Protein AF-A0A7Y2N3F9-F1 (afdb_monomer_lite)

pLDDT: mean 90.79, std 6.78, range [63.59, 97.69]

Foldseek 3Di:
DLLCFAPPPHRCWGAAPVRDTHHPQVCLVRVCVPVVVVSVVLVVCVQQPADDDPPDDGDTDDLCNPAPPVGRDDDDDDPPDDDDDDD

Secondary structure (DSSP, 8-state):
-GGGTB-SS-TTSEE-TT--EE-GGGHHHHHTTT-HHHHHHHHTTSSS-B-S-SSSS--B--HHHHSBTTB-SPPP---SS--PPP-

Structure (mmCIF, N/CA/C/O backbone):
data_AF-A0A7Y2N3F9-F1
#
_entry.id   AF-A0A7Y2N3F9-F1
#
loop_
_atom_site.group_PDB
_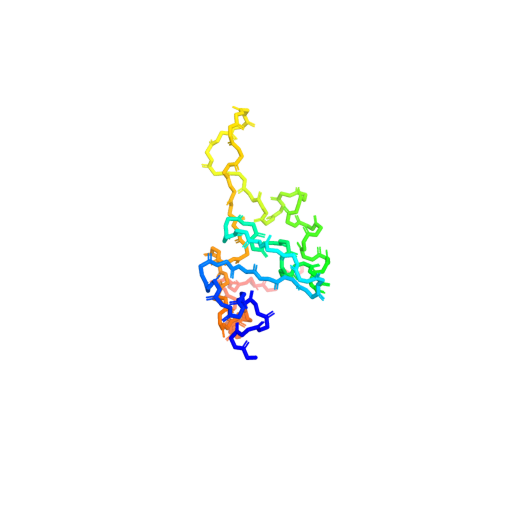atom_site.id
_atom_site.type_symbol
_atom_site.label_atom_id
_atom_site.label_alt_id
_atom_site.label_comp_id
_atom_site.label_asym_id
_atom_site.label_entity_id
_atom_site.label_seq_id
_atom_site.pdbx_PDB_ins_code
_atom_site.Cartn_x
_atom_site.Cartn_y
_atom_site.Cartn_z
_atom_site.occupancy
_atom_site.B_iso_or_equiv
_atom_site.auth_seq_id
_atom_site.auth_comp_id
_atom_site.auth_asym_id
_atom_site.auth_atom_id
_atom_site.pdbx_PDB_model_num
ATOM 1 N N . THR A 1 1 ? -2.394 0.499 15.973 1.00 87.75 1 THR A N 1
ATOM 2 C CA . THR A 1 1 ? -3.050 -0.804 16.216 1.00 87.75 1 THR A CA 1
ATOM 3 C C . THR A 1 1 ? -3.461 -1.429 14.889 1.00 87.75 1 THR A C 1
ATOM 5 O O . THR A 1 1 ? -3.370 -0.754 13.872 1.00 87.75 1 THR A O 1
ATOM 8 N N . CYS A 1 2 ? -3.902 -2.693 14.849 1.00 93.00 2 CYS A N 1
ATOM 9 C CA . CYS A 1 2 ? -4.335 -3.329 13.591 1.00 93.00 2 CYS A CA 1
ATOM 10 C C . CYS A 1 2 ? -5.505 -2.580 12.924 1.00 93.00 2 CYS A C 1
ATOM 12 O O . CYS A 1 2 ? -5.584 -2.521 11.700 1.00 93.00 2 CYS A O 1
ATOM 14 N N . ILE A 1 3 ? -6.378 -1.964 13.728 1.00 93.06 3 ILE A N 1
ATOM 15 C CA . ILE A 1 3 ? -7.556 -1.226 13.252 1.00 93.06 3 ILE A CA 1
ATOM 16 C C . ILE A 1 3 ? -7.241 0.192 12.755 1.00 93.06 3 ILE A C 1
ATOM 18 O O . ILE A 1 3 ? -8.121 0.876 12.254 1.00 93.06 3 ILE A O 1
ATOM 22 N N . ASP A 1 4 ? -5.984 0.638 12.844 1.00 89.69 4 ASP A N 1
ATOM 23 C CA . ASP A 1 4 ? -5.573 1.914 12.237 1.00 89.69 4 ASP A CA 1
ATOM 24 C C . ASP A 1 4 ? -5.577 1.825 10.700 1.00 89.69 4 ASP A C 1
ATOM 26 O O . ASP A 1 4 ? -5.600 2.846 10.012 1.00 89.69 4 ASP A O 1
ATOM 30 N N . CYS A 1 5 ? -5.510 0.595 10.181 1.00 93.75 5 CYS A N 1
ATOM 31 C CA . CYS A 1 5 ? -5.519 0.287 8.759 1.00 93.75 5 CYS A CA 1
ATOM 32 C C . CYS A 1 5 ? -6.684 -0.629 8.377 1.00 93.75 5 CYS A C 1
ATOM 34 O O . CYS A 1 5 ? -7.262 -0.439 7.312 1.00 93.75 5 CYS A O 1
ATOM 36 N N . HIS A 1 6 ? -7.007 -1.625 9.209 1.00 96.62 6 HIS A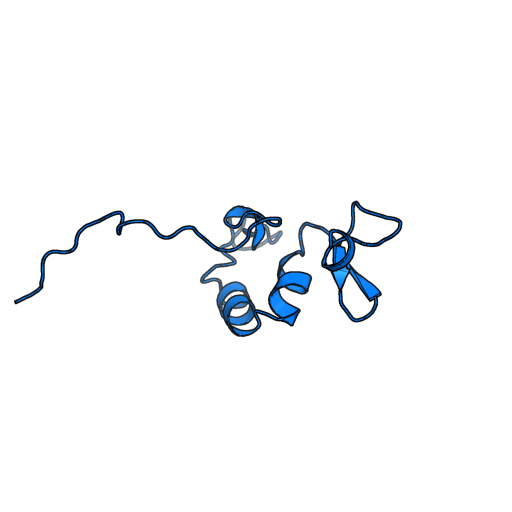 N 1
ATOM 37 C CA . HIS A 1 6 ? -8.069 -2.593 8.936 1.00 96.62 6 HIS A CA 1
ATOM 38 C C . HIS A 1 6 ? -9.414 -2.137 9.496 1.00 96.62 6 HIS A C 1
ATOM 40 O O . HIS A 1 6 ? -9.493 -1.618 10.606 1.00 96.62 6 HIS A O 1
ATOM 46 N N . HIS A 1 7 ? -10.486 -2.437 8.769 1.00 97.50 7 HIS A N 1
ATOM 47 C CA . HIS A 1 7 ? -11.843 -2.274 9.273 1.00 97.50 7 HIS A CA 1
ATOM 48 C C . HIS A 1 7 ? -12.031 -3.117 10.558 1.00 97.50 7 HIS A C 1
ATOM 50 O O . HIS A 1 7 ? -11.632 -4.289 10.586 1.00 97.50 7 HIS A O 1
ATOM 56 N N . PRO A 1 8 ? -12.663 -2.578 11.620 1.00 94.88 8 PRO A N 1
ATOM 57 C CA . PRO A 1 8 ? -12.730 -3.218 12.939 1.00 94.88 8 PRO A CA 1
ATOM 58 C C . PRO A 1 8 ? -13.462 -4.568 12.931 1.00 94.88 8 PRO A C 1
ATOM 60 O O . PRO A 1 8 ? -13.048 -5.516 13.601 1.00 94.88 8 PRO A O 1
ATOM 63 N N . GLU A 1 9 ? -14.535 -4.670 12.144 1.00 95.44 9 GLU A N 1
ATOM 64 C CA . GLU A 1 9 ? -15.324 -5.899 11.997 1.00 95.44 9 GLU A CA 1
ATOM 65 C C . GLU A 1 9 ? -14.914 -6.737 10.772 1.00 95.44 9 GLU A C 1
ATOM 67 O O . GLU A 1 9 ? -14.628 -7.927 10.897 1.00 95.44 9 GLU A O 1
ATOM 72 N N . LYS A 1 10 ? -14.843 -6.121 9.584 1.00 96.00 10 LYS A N 1
ATOM 73 C CA . LYS A 1 10 ? -14.590 -6.781 8.291 1.00 96.00 10 LYS A CA 1
ATOM 74 C C . LYS A 1 10 ? -13.120 -6.674 7.880 1.00 96.00 10 LYS A C 1
ATOM 76 O O . LYS A 1 10 ? -12.789 -5.933 6.961 1.00 96.00 10 LYS A O 1
ATOM 81 N N . ARG A 1 11 ? -12.249 -7.418 8.562 1.00 93.38 11 ARG A N 1
ATOM 82 C CA . ARG A 1 11 ? -10.776 -7.295 8.479 1.00 93.38 11 ARG A CA 1
ATOM 83 C C . ARG A 1 11 ? -10.159 -7.523 7.091 1.00 93.38 11 ARG A C 1
ATOM 85 O O . ARG A 1 11 ? -9.042 -7.059 6.870 1.00 93.38 11 ARG A O 1
ATOM 92 N N . ASP A 1 12 ? -10.892 -8.140 6.163 1.00 95.06 12 ASP A N 1
ATOM 93 C CA . ASP A 1 12 ? -10.517 -8.270 4.741 1.00 95.06 12 ASP A CA 1
ATOM 94 C C . ASP A 1 12 ? -10.604 -6.945 3.968 1.00 95.06 12 ASP A C 1
ATOM 96 O O . ASP A 1 12 ? -10.352 -6.883 2.768 1.00 95.06 12 ASP A O 1
ATOM 100 N N . TYR A 1 13 ? -10.978 -5.871 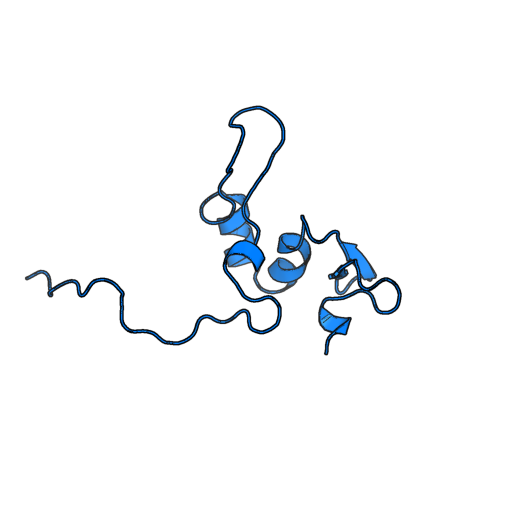4.657 1.00 97.69 13 TYR A N 1
ATOM 101 C CA . TYR A 1 13 ? -10.989 -4.529 4.124 1.00 97.69 13 TYR A CA 1
ATOM 102 C C . TYR A 1 13 ? -10.179 -3.590 4.994 1.00 97.69 13 TYR A C 1
ATOM 104 O O . TYR A 1 13 ? -10.093 -3.725 6.219 1.00 97.69 13 TYR A O 1
ATOM 112 N N . LEU A 1 14 ? -9.630 -2.589 4.326 1.00 97.44 14 LEU A N 1
ATOM 113 C CA . LEU A 1 14 ? -9.041 -1.432 4.960 1.00 97.44 14 LEU A CA 1
ATOM 114 C C . LEU A 1 14 ? -10.133 -0.408 5.276 1.00 97.44 14 LEU A C 1
ATOM 116 O O . LEU A 1 14 ? -11.185 -0.381 4.632 1.00 97.44 14 LEU A O 1
ATOM 120 N N . GLU A 1 15 ? -9.876 0.456 6.246 1.00 97.19 15 GLU A N 1
ATOM 121 C CA . GLU A 1 15 ? -10.760 1.570 6.578 1.00 97.19 15 GLU A CA 1
ATOM 122 C C . GLU A 1 15 ? -9.942 2.839 6.770 1.00 97.19 15 GLU A C 1
ATOM 124 O O . GLU A 1 15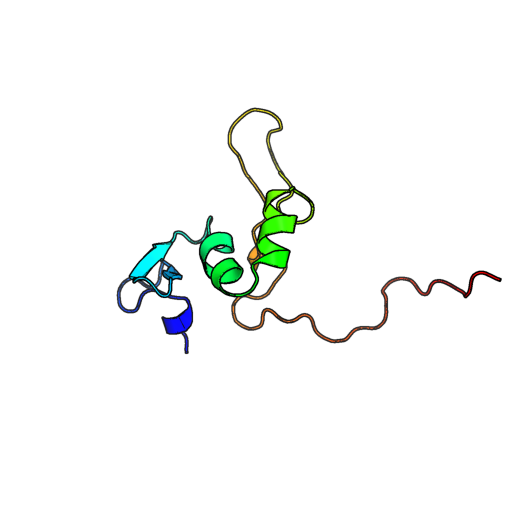 ? -8.909 2.845 7.437 1.00 97.19 15 GLU A O 1
ATOM 129 N N . ASP A 1 16 ? -10.376 3.921 6.134 1.00 94.88 16 ASP A N 1
ATOM 130 C CA . ASP A 1 16 ? -9.715 5.209 6.265 1.00 94.88 16 ASP A CA 1
ATOM 131 C C . ASP A 1 16 ? -10.198 6.001 7.489 1.00 94.88 16 ASP A C 1
ATOM 133 O O . ASP A 1 16 ? -11.169 5.643 8.150 1.00 94.88 16 ASP A O 1
ATOM 137 N N . LYS A 1 17 ? -9.563 7.141 7.786 1.00 92.00 17 LYS A N 1
ATOM 138 C CA . LYS A 1 17 ? -9.935 7.953 8.960 1.00 92.00 17 LYS A CA 1
ATOM 139 C C . LYS A 1 17 ? -11.338 8.569 8.883 1.00 92.00 17 LYS A C 1
ATOM 141 O O . LYS A 1 17 ? -11.775 9.193 9.846 1.00 92.00 17 LYS A O 1
ATOM 146 N N . LYS A 1 18 ? -12.019 8.454 7.741 1.00 93.12 18 LYS A N 1
ATOM 147 C CA . LYS A 1 18 ? -13.401 8.900 7.528 1.00 93.12 18 LYS A CA 1
ATOM 148 C C . LYS A 1 18 ? -14.393 7.730 7.580 1.00 93.12 18 LYS A C 1
ATOM 150 O O . LYS A 1 18 ? -15.558 7.939 7.256 1.00 93.12 18 LYS A O 1
ATOM 155 N N . GLY A 1 19 ? -13.949 6.525 7.944 1.00 94.06 19 GLY A N 1
ATOM 156 C CA . GLY A 1 19 ? -14.782 5.323 7.990 1.00 94.06 19 GLY A CA 1
ATOM 157 C C . GLY A 1 19 ? -15.075 4.721 6.615 1.00 94.06 19 GLY A C 1
ATOM 158 O O . GLY A 1 19 ? -15.990 3.911 6.468 1.00 94.06 19 GLY A O 1
ATOM 159 N N . ARG A 1 20 ? -14.356 5.135 5.562 1.00 95.06 20 ARG A N 1
ATOM 160 C CA . ARG A 1 20 ? -14.576 4.601 4.214 1.00 95.06 20 ARG A CA 1
ATOM 161 C C . ARG A 1 20 ? -13.836 3.286 4.059 1.00 95.06 20 ARG A C 1
ATOM 163 O O . ARG A 1 20 ? -12.623 3.213 4.248 1.00 95.06 20 ARG A O 1
ATOM 170 N N . LYS A 1 21 ? -14.585 2.278 3.632 1.00 97.00 21 LYS A N 1
ATOM 171 C CA . LYS A 1 21 ? -14.092 0.945 3.317 1.00 97.00 21 LYS A CA 1
ATOM 172 C C . LYS A 1 21 ? -13.253 0.967 2.035 1.00 97.00 21 LYS A C 1
ATOM 174 O O . LYS A 1 21 ? -13.688 1.506 1.018 1.00 97.00 21 LYS A O 1
ATOM 179 N N . ILE A 1 22 ? -12.066 0.376 2.090 1.00 97.44 22 ILE A N 1
ATOM 180 C CA . ILE A 1 22 ? -11.082 0.334 1.007 1.00 97.44 22 ILE A CA 1
ATOM 181 C C . ILE A 1 22 ? -10.696 -1.125 0.756 1.00 97.44 22 ILE A C 1
ATOM 183 O O . ILE A 1 22 ? -10.388 -1.872 1.682 1.00 97.44 22 ILE A O 1
ATOM 187 N N . ASP A 1 23 ? -10.712 -1.527 -0.508 1.00 96.69 23 ASP A N 1
ATOM 188 C CA . ASP A 1 23 ? -10.226 -2.836 -0.943 1.00 96.69 23 ASP A CA 1
ATOM 189 C C . ASP A 1 23 ? -8.683 -2.900 -0.909 1.00 96.69 23 ASP A C 1
ATOM 191 O O . ASP A 1 23 ? -8.019 -1.877 -1.115 1.00 96.69 23 ASP A O 1
ATOM 195 N N . PHE A 1 24 ? -8.087 -4.071 -0.663 1.00 94.81 24 PHE A N 1
ATOM 196 C CA . PHE A 1 24 ? -6.625 -4.219 -0.605 1.00 94.81 24 PHE A CA 1
ATOM 197 C C . PHE A 1 24 ? -5.918 -3.803 -1.903 1.00 94.81 24 PHE A C 1
ATOM 199 O O . PHE A 1 24 ? -4.833 -3.204 -1.838 1.00 94.81 24 PHE A O 1
ATOM 206 N N . ASP A 1 25 ? -6.564 -3.971 -3.060 1.00 93.81 25 ASP A N 1
ATOM 207 C CA . ASP A 1 25 ? -6.049 -3.504 -4.356 1.00 93.81 25 ASP A CA 1
ATOM 208 C C . ASP A 1 25 ? -5.917 -1.974 -4.419 1.00 93.81 25 ASP A C 1
ATOM 210 O O . ASP A 1 25 ? -5.194 -1.408 -5.244 1.00 93.81 25 ASP A O 1
ATOM 214 N N . HIS A 1 26 ? -6.535 -1.276 -3.470 1.00 95.00 26 HIS A N 1
ATOM 215 C CA . HIS A 1 26 ? -6.577 0.172 -3.377 1.00 95.00 26 HIS A CA 1
ATOM 216 C C . HIS A 1 26 ? -5.856 0.721 -2.138 1.00 95.00 26 HIS A C 1
ATOM 218 O O . HIS A 1 26 ? -6.098 1.866 -1.752 1.00 95.00 26 HIS A O 1
ATOM 224 N N . SER A 1 27 ? -4.921 -0.031 -1.538 1.00 95.19 27 SER A N 1
ATOM 225 C CA . SER A 1 27 ? -4.172 0.405 -0.340 1.00 95.19 27 SER A CA 1
ATOM 226 C C . SER A 1 27 ? -3.495 1.786 -0.457 1.00 95.19 27 SER A C 1
ATOM 228 O O . SER A 1 27 ? -3.418 2.513 0.536 1.00 95.19 27 SER A O 1
ATOM 230 N N . TYR A 1 28 ? -3.126 2.242 -1.662 1.00 94.81 28 TYR A N 1
ATOM 231 C CA . TYR A 1 28 ? -2.662 3.617 -1.917 1.00 94.81 28 TYR A CA 1
ATOM 232 C C . TYR A 1 28 ? -3.640 4.712 -1.444 1.00 94.81 28 TYR A C 1
ATOM 234 O O . TYR A 1 28 ? -3.220 5.833 -1.133 1.00 94.81 28 TYR A O 1
ATOM 242 N N . GLN A 1 29 ? -4.945 4.423 -1.384 1.00 95.69 29 GLN A N 1
ATOM 243 C CA . GLN A 1 29 ? -5.955 5.330 -0.839 1.00 95.69 29 GLN A CA 1
ATOM 244 C C . GLN A 1 29 ? -5.769 5.529 0.668 1.00 95.69 29 GLN A C 1
ATOM 246 O O . GLN A 1 29 ? -5.863 6.667 1.131 1.00 95.69 29 GLN A O 1
ATOM 251 N N . LEU A 1 30 ? -5.432 4.457 1.393 1.00 96.12 30 LEU A N 1
ATOM 252 C CA . LEU A 1 30 ? -5.185 4.468 2.830 1.00 96.12 30 LEU A CA 1
ATOM 253 C C . LEU A 1 30 ? -3.839 5.131 3.156 1.00 96.12 30 LEU A C 1
ATOM 255 O O . LEU A 1 30 ? -3.805 6.111 3.902 1.00 96.12 30 LEU A O 1
ATOM 259 N N . CYS A 1 31 ? -2.738 4.644 2.569 1.00 95.12 31 CYS A N 1
ATOM 260 C CA . CYS A 1 31 ? -1.380 5.121 2.867 1.00 95.12 31 CYS A CA 1
ATOM 261 C C . CYS A 1 31 ? -1.213 6.611 2.528 1.00 95.12 31 CYS A C 1
ATOM 263 O O . CYS A 1 31 ? -0.566 7.376 3.249 1.00 95.12 31 CYS A O 1
ATOM 265 N N . GLY A 1 32 ? -1.834 7.044 1.430 1.00 95.12 32 GLY A N 1
ATOM 266 C CA . GLY A 1 32 ? -1.752 8.418 0.956 1.00 95.12 32 GLY A CA 1
ATOM 267 C C . GLY A 1 32 ? -2.5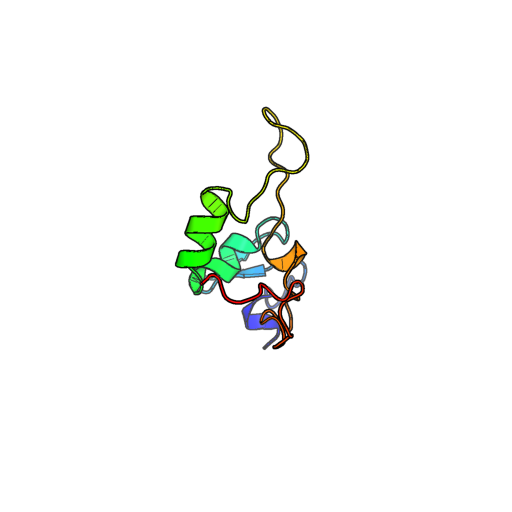61 9.439 1.754 1.00 95.12 32 GLY A C 1
ATOM 268 O O . GLY A 1 32 ? -2.478 10.619 1.424 1.00 95.12 32 GLY A O 1
ATOM 269 N N . GLN A 1 33 ? -3.310 9.030 2.784 1.00 94.38 33 GLN A N 1
ATOM 270 C CA . GLN A 1 33 ? -3.901 9.973 3.743 1.00 94.38 33 GLN A CA 1
ATOM 271 C C . GLN A 1 33 ? -2.821 10.768 4.484 1.00 94.38 33 GLN A C 1
ATOM 273 O O . GLN A 1 33 ? -2.999 11.954 4.742 1.00 94.38 33 GLN A O 1
ATOM 278 N N . CYS A 1 34 ? -1.693 10.116 4.785 1.00 93.56 34 CYS A N 1
ATOM 279 C CA . CYS A 1 34 ? -0.545 10.728 5.453 1.00 93.56 34 CYS A CA 1
ATOM 280 C C . CYS A 1 34 ? 0.630 10.931 4.479 1.00 93.56 34 CYS A C 1
ATOM 282 O O . CYS A 1 34 ? 1.294 11.964 4.509 1.00 93.56 34 CYS A O 1
ATOM 284 N N . HIS A 1 35 ? 0.865 9.986 3.562 1.00 93.50 35 HIS A N 1
ATOM 285 C CA . HIS A 1 35 ? 1.973 10.021 2.594 1.00 93.50 35 HIS A CA 1
ATOM 286 C C . HIS A 1 35 ? 1.558 10.639 1.249 1.00 93.50 35 HIS A C 1
ATOM 288 O O . HIS A 1 35 ? 1.701 10.037 0.182 1.00 93.50 35 HIS A O 1
ATOM 294 N N . PHE A 1 36 ? 0.996 11.848 1.288 1.00 95.31 36 PHE A N 1
ATOM 295 C CA . PHE A 1 36 ? 0.380 12.491 0.121 1.00 95.31 36 PHE A CA 1
ATOM 296 C C . PHE A 1 36 ? 1.368 12.768 -1.026 1.00 95.31 36 PHE A C 1
ATOM 298 O O . PHE A 1 36 ? 1.004 12.614 -2.192 1.00 95.31 36 PHE A O 1
ATOM 305 N N . ARG A 1 37 ? 2.626 13.125 -0.721 1.00 96.38 37 ARG A N 1
ATOM 306 C CA . ARG A 1 37 ? 3.669 13.351 -1.741 1.00 96.38 37 ARG A CA 1
ATOM 307 C C . ARG A 1 37 ? 3.980 12.059 -2.493 1.00 96.38 37 ARG A C 1
ATOM 309 O O . ARG A 1 37 ? 3.926 12.035 -3.715 1.00 96.38 37 ARG A O 1
ATOM 316 N N . GLN A 1 38 ? 4.199 10.971 -1.757 1.00 95.06 38 GLN A N 1
ATOM 317 C CA . GLN A 1 38 ? 4.468 9.653 -2.329 1.00 95.06 38 GLN A CA 1
ATOM 318 C C . GLN A 1 38 ? 3.270 9.138 -3.128 1.00 95.06 38 GLN A C 1
ATOM 320 O O . GLN A 1 38 ? 3.463 8.587 -4.207 1.00 95.06 38 GLN A O 1
ATOM 325 N N . LYS A 1 39 ? 2.036 9.359 -2.649 1.00 95.81 39 LYS A N 1
ATOM 326 C CA . LYS A 1 39 ? 0.823 9.031 -3.413 1.00 95.81 39 LYS A CA 1
ATOM 327 C C . LYS A 1 39 ? 0.754 9.814 -4.721 1.00 95.81 39 LYS A C 1
ATOM 329 O O . LYS A 1 39 ? 0.418 9.228 -5.742 1.00 95.81 39 LYS A O 1
ATOM 334 N N . ARG A 1 40 ? 1.056 11.115 -4.715 1.00 95.62 40 ARG A N 1
ATOM 335 C CA . ARG A 1 40 ? 1.076 11.929 -5.940 1.00 95.62 40 ARG A CA 1
ATOM 336 C C . ARG A 1 40 ? 2.075 11.370 -6.956 1.00 95.62 40 ARG A C 1
ATOM 338 O O . ARG A 1 40 ? 1.711 11.179 -8.111 1.00 95.62 40 ARG A O 1
ATOM 345 N N . ASP A 1 41 ? 3.288 11.049 -6.519 1.00 94.94 41 ASP A N 1
ATOM 346 C CA . ASP A 1 41 ? 4.323 10.503 -7.404 1.00 94.94 41 ASP A CA 1
ATOM 347 C C . ASP A 1 41 ? 3.955 9.076 -7.880 1.00 94.94 41 ASP A C 1
ATOM 349 O O . ASP A 1 41 ? 4.168 8.715 -9.039 1.00 94.94 41 ASP A O 1
ATOM 353 N N . TRP A 1 42 ? 3.304 8.277 -7.023 1.00 95.06 42 TRP A N 1
ATOM 354 C CA . TRP A 1 42 ? 2.727 6.976 -7.381 1.00 95.06 42 TRP A CA 1
ATOM 355 C C . TRP A 1 42 ? 1.637 7.105 -8.454 1.00 95.06 42 TRP A C 1
ATOM 357 O O . TRP A 1 42 ? 1.667 6.363 -9.435 1.00 95.06 42 TRP A O 1
ATOM 367 N N . LEU A 1 43 ? 0.721 8.073 -8.317 1.00 92.56 43 LEU A N 1
ATOM 368 C CA . LEU A 1 43 ? -0.332 8.359 -9.301 1.00 92.56 43 LEU A CA 1
ATOM 369 C C . LEU A 1 43 ? 0.250 8.797 -10.650 1.00 92.56 43 LEU A C 1
ATOM 371 O O . LEU A 1 43 ? -0.275 8.398 -11.687 1.00 92.56 43 LEU A O 1
ATOM 375 N N . GLY A 1 44 ? 1.352 9.553 -10.631 1.00 89.25 44 GLY A N 1
ATOM 376 C CA . GLY A 1 44 ? 2.117 9.930 -11.823 1.00 89.25 44 GLY A CA 1
ATOM 377 C C . GLY A 1 44 ? 2.876 8.773 -12.485 1.00 89.25 44 GLY A C 1
ATOM 378 O O . GLY A 1 44 ? 3.488 8.969 -13.529 1.00 89.25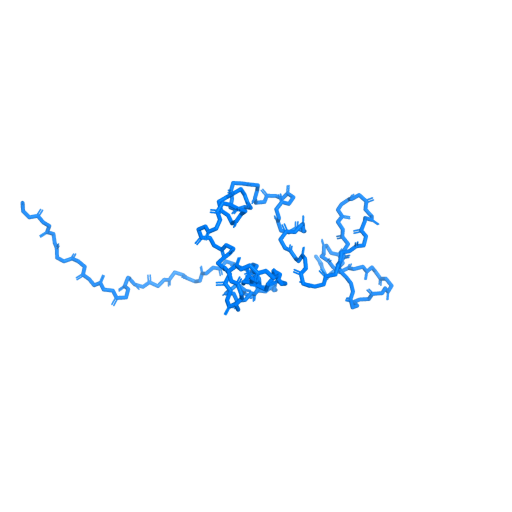 44 GLY A O 1
ATOM 379 N N . GLY A 1 45 ? 2.842 7.570 -11.903 1.00 87.62 45 GLY A N 1
ATOM 380 C CA . GLY A 1 45 ? 3.429 6.358 -12.477 1.00 87.62 45 GLY A CA 1
ATOM 381 C C . GLY A 1 45 ? 4.871 6.072 -12.057 1.00 87.62 45 GLY A C 1
ATOM 382 O O . GLY A 1 45 ? 5.369 4.997 -12.383 1.00 87.62 45 GLY A O 1
ATOM 383 N N . ALA A 1 46 ? 5.520 6.953 -11.284 1.00 87.50 46 ALA A N 1
ATOM 384 C CA . ALA A 1 46 ? 6.880 6.715 -10.789 1.00 87.50 46 ALA A CA 1
ATOM 385 C C . ALA A 1 46 ? 6.947 5.466 -9.894 1.00 87.50 46 ALA A C 1
ATOM 387 O O . ALA A 1 46 ? 7.884 4.678 -9.981 1.00 87.50 46 ALA A O 1
ATOM 388 N N . HIS A 1 47 ? 5.913 5.261 -9.069 1.00 87.31 47 HIS A N 1
ATOM 389 C CA . HIS A 1 47 ? 5.781 4.087 -8.196 1.00 87.31 47 HIS A CA 1
ATOM 390 C C . HIS A 1 47 ? 4.526 3.247 -8.487 1.00 87.31 47 HIS A C 1
ATOM 392 O O . HIS A 1 47 ? 4.495 2.067 -8.155 1.00 87.31 47 HIS A O 1
ATOM 398 N N . GLY A 1 48 ? 3.502 3.816 -9.136 1.00 85.12 48 GLY A N 1
ATOM 399 C CA . GLY A 1 48 ? 2.288 3.110 -9.566 1.00 85.12 48 GLY A CA 1
ATOM 400 C C . GLY A 1 48 ? 2.427 2.505 -10.954 1.00 85.12 48 GLY A C 1
ATOM 401 O O . GLY A 1 48 ? 1.544 2.683 -11.798 1.00 85.12 48 GLY A O 1
ATOM 402 N N . LYS A 1 49 ? 3.566 1.853 -11.210 1.00 87.94 49 LYS A N 1
ATOM 403 C CA . LYS A 1 49 ? 3.906 1.280 -12.514 1.00 87.94 49 LYS A CA 1
ATOM 404 C C . LYS A 1 49 ? 2.831 0.272 -12.936 1.00 87.94 49 LYS A C 1
ATOM 406 O O . LYS A 1 49 ? 2.493 -0.627 -12.166 1.00 87.94 49 LYS A O 1
ATOM 411 N N . ARG A 1 50 ? 2.318 0.417 -14.163 1.00 90.19 50 ARG A N 1
ATOM 412 C CA . ARG A 1 50 ? 1.449 -0.582 -14.809 1.00 90.19 50 ARG A CA 1
ATOM 413 C C . ARG A 1 50 ? 2.253 -1.827 -15.164 1.00 90.19 50 ARG A C 1
ATOM 415 O O . ARG A 1 50 ? 3.377 -1.708 -15.650 1.00 90.19 50 ARG A O 1
ATOM 422 N N . VAL A 1 51 ? 1.668 -2.997 -14.923 1.00 90.50 51 VAL A N 1
ATOM 423 C CA . VAL A 1 51 ? 2.372 -4.287 -15.061 1.00 90.50 51 VAL A CA 1
ATOM 424 C C . VAL A 1 51 ? 1.768 -5.232 -16.096 1.00 90.50 51 VAL A C 1
ATOM 426 O O . VAL A 1 51 ? 2.414 -6.213 -16.440 1.00 90.50 51 VAL A O 1
ATOM 429 N N . THR A 1 52 ? 0.573 -4.945 -16.617 1.00 90.00 52 THR A N 1
ATOM 430 C CA . THR A 1 52 ? -0.083 -5.781 -17.638 1.00 90.00 52 THR A CA 1
ATOM 431 C C . THR A 1 52 ? -0.308 -5.011 -18.938 1.00 90.00 52 THR A C 1
ATOM 433 O O . THR A 1 52 ? 0.508 -5.080 -19.851 1.00 90.00 52 THR A O 1
ATOM 436 N N . ASN A 1 53 ? -1.393 -4.242 -19.020 1.00 86.69 53 ASN A N 1
ATOM 437 C CA . ASN A 1 53 ? -1.864 -3.617 -20.247 1.00 86.69 53 ASN A CA 1
ATOM 438 C C . ASN A 1 53 ? -1.532 -2.123 -20.282 1.00 86.69 53 ASN A C 1
ATOM 440 O O . ASN A 1 53 ? -1.720 -1.393 -19.298 1.00 86.69 53 ASN A O 1
ATOM 444 N N . TRP A 1 54 ? -1.104 -1.654 -21.456 1.00 84.00 54 TRP A N 1
ATOM 445 C CA . TRP A 1 54 ? -0.994 -0.224 -21.745 1.00 84.00 54 TRP A CA 1
ATOM 446 C C . TRP A 1 54 ? -2.381 0.416 -21.921 1.00 84.00 54 TRP A C 1
ATOM 448 O O . TRP A 1 54 ? -2.681 1.409 -21.258 1.00 84.00 54 TRP A O 1
ATOM 458 N N . ALA A 1 55 ? -3.248 -0.208 -22.725 1.00 86.62 55 ALA A N 1
ATOM 459 C CA . ALA A 1 55 ? -4.661 0.135 -22.877 1.00 86.62 55 ALA A CA 1
ATOM 460 C C . ALA A 1 55 ? -5.519 -1.090 -22.515 1.00 86.62 55 ALA A C 1
ATOM 462 O O . ALA A 1 55 ? -5.319 -2.166 -23.071 1.00 86.62 55 ALA A O 1
ATOM 463 N N . GLY A 1 56 ? -6.414 -0.939 -21.536 1.00 89.62 56 GLY A N 1
ATOM 464 C CA . GLY A 1 56 ? -7.167 -2.026 -20.900 1.00 89.62 56 GLY A CA 1
ATOM 465 C C . GLY A 1 56 ? -7.120 -1.922 -19.375 1.00 89.62 56 GLY A C 1
ATOM 466 O O . GLY A 1 56 ? -6.759 -0.868 -18.827 1.00 89.62 56 GLY A O 1
ATOM 467 N N . ASP A 1 57 ? -7.455 -3.019 -18.695 1.00 91.25 57 ASP A N 1
ATOM 468 C CA . ASP A 1 57 ? -7.517 -3.060 -17.232 1.00 91.25 57 ASP A CA 1
ATOM 469 C C . ASP A 1 57 ? -6.223 -2.565 -16.584 1.00 91.25 57 ASP A C 1
ATOM 471 O O . ASP A 1 57 ? -5.103 -2.935 -16.959 1.00 91.25 57 ASP A O 1
ATOM 475 N N . ARG A 1 58 ? -6.382 -1.677 -15.599 1.00 87.69 58 ARG A N 1
ATOM 476 C CA . ARG A 1 58 ? -5.263 -1.053 -14.897 1.00 87.69 58 ARG A CA 1
ATOM 477 C C . ARG A 1 58 ? -4.796 -1.947 -13.756 1.00 87.69 58 ARG A C 1
ATOM 479 O O . ARG A 1 58 ? -5.217 -1.769 -12.620 1.00 87.69 58 ARG A O 1
ATOM 486 N N . VAL A 1 59 ? -3.844 -2.824 -14.053 1.00 91.38 59 VAL A N 1
ATOM 487 C CA . VAL A 1 59 ? -3.092 -3.563 -13.031 1.00 91.38 59 VAL A CA 1
ATOM 488 C C . VAL A 1 59 ? -1.798 -2.813 -12.734 1.00 91.38 59 VAL A C 1
ATOM 490 O O . VAL A 1 59 ? -1.001 -2.545 -13.640 1.00 91.38 59 VAL A O 1
ATOM 493 N N . VAL A 1 60 ? -1.597 -2.437 -11.473 1.00 92.00 60 VAL A N 1
ATOM 494 C CA . VAL A 1 60 ? -0.441 -1.655 -11.019 1.00 92.00 60 VAL A CA 1
ATOM 495 C C . VAL A 1 60 ? 0.134 -2.226 -9.738 1.00 92.00 60 VAL A C 1
ATOM 497 O O . VAL A 1 60 ? -0.583 -2.832 -8.946 1.00 92.00 60 VAL A O 1
ATOM 500 N N . PHE A 1 61 ? 1.416 -1.967 -9.497 1.00 92.38 61 PHE A N 1
ATOM 501 C CA . PHE A 1 61 ? 1.980 -2.209 -8.177 1.00 92.38 61 PHE A CA 1
ATOM 502 C C . PHE A 1 61 ? 1.417 -1.235 -7.149 1.00 92.38 61 PHE A C 1
ATOM 504 O O . PHE A 1 61 ? 1.333 -0.026 -7.382 1.00 92.38 61 PHE A O 1
ATOM 511 N N . ASN A 1 62 ? 1.050 -1.777 -5.995 1.00 93.00 62 ASN A N 1
ATOM 512 C CA . ASN A 1 62 ? 0.540 -1.012 -4.873 1.00 93.00 62 ASN A CA 1
ATOM 513 C C . ASN A 1 62 ? 1.663 -0.694 -3.882 1.00 93.00 62 ASN A C 1
ATOM 515 O O . ASN A 1 62 ? 2.771 -1.222 -3.987 1.00 93.00 62 ASN A O 1
ATOM 519 N N . CYS A 1 63 ? 1.382 0.147 -2.884 1.00 94.81 63 CYS A N 1
ATOM 520 C CA . CYS A 1 63 ? 2.357 0.472 -1.838 1.00 94.81 63 CYS A CA 1
ATOM 521 C C . CYS A 1 63 ? 2.903 -0.804 -1.172 1.00 94.81 63 CYS A C 1
ATOM 523 O O . CYS A 1 63 ? 4.110 -0.952 -0.985 1.00 94.81 63 CYS A O 1
ATOM 525 N N . THR A 1 64 ? 2.008 -1.749 -0.886 1.00 94.50 64 THR A N 1
ATOM 526 C CA . THR A 1 64 ? 2.304 -3.011 -0.200 1.00 94.50 64 THR A CA 1
ATOM 527 C C . THR A 1 64 ? 3.002 -4.058 -1.065 1.00 94.50 64 THR A C 1
ATOM 529 O O . THR A 1 64 ? 3.471 -5.059 -0.537 1.00 94.50 64 THR A O 1
ATOM 532 N N . THR A 1 65 ? 3.119 -3.841 -2.380 1.00 93.50 65 THR A N 1
ATOM 533 C CA . THR A 1 65 ? 3.904 -4.732 -3.248 1.00 93.50 65 THR A CA 1
ATOM 534 C C . THR A 1 65 ? 5.385 -4.699 -2.859 1.00 93.50 65 THR A C 1
ATOM 536 O O . THR A 1 65 ? 6.050 -5.729 -2.881 1.00 93.50 65 THR A O 1
ATOM 539 N N . CYS A 1 66 ? 5.898 -3.525 -2.479 1.00 92.19 66 CYS A N 1
ATOM 540 C CA . CYS A 1 66 ? 7.299 -3.355 -2.083 1.00 92.19 66 CYS A CA 1
ATOM 541 C C . CYS A 1 66 ? 7.467 -3.114 -0.577 1.00 92.19 66 CYS A C 1
ATOM 543 O O . CYS A 1 66 ? 8.491 -3.485 -0.009 1.00 92.19 66 CYS A O 1
ATOM 545 N N . HIS A 1 67 ? 6.494 -2.467 0.071 1.00 93.81 67 HIS A N 1
ATOM 546 C CA . HIS A 1 67 ? 6.544 -2.170 1.500 1.00 93.81 67 HIS A CA 1
ATOM 547 C C . HIS A 1 67 ? 5.800 -3.233 2.308 1.00 93.81 67 HIS A C 1
ATOM 549 O O . HIS A 1 67 ? 4.663 -3.569 1.994 1.00 93.81 67 HIS A O 1
ATOM 555 N N . ASN A 1 68 ? 6.385 -3.695 3.413 1.00 94.94 68 ASN A N 1
ATOM 556 C CA . ASN A 1 68 ? 5.646 -4.512 4.372 1.00 94.94 68 ASN A CA 1
ATOM 557 C C . ASN A 1 68 ? 4.553 -3.642 5.038 1.00 94.94 68 ASN A C 1
ATOM 559 O O . ASN A 1 68 ? 4.900 -2.670 5.704 1.00 94.94 68 ASN A O 1
ATOM 563 N N . PRO A 1 69 ? 3.250 -3.954 4.919 1.00 93.31 69 PRO A N 1
ATOM 564 C CA . PRO A 1 69 ? 2.179 -3.125 5.486 1.00 93.31 69 PRO A CA 1
ATOM 565 C C . PRO A 1 69 ? 2.231 -3.003 7.016 1.00 93.31 69 PRO A C 1
ATOM 567 O O . PRO A 1 69 ? 1.763 -2.007 7.563 1.00 93.31 69 PRO A O 1
ATOM 570 N N . HIS A 1 70 ? 2.827 -3.979 7.704 1.00 94.50 70 HIS A N 1
ATOM 571 C CA . HIS A 1 70 ? 3.005 -3.974 9.160 1.00 94.50 70 HIS A CA 1
ATOM 572 C C . HIS A 1 70 ? 4.368 -3.416 9.594 1.00 94.50 70 HIS A C 1
ATOM 574 O O . HIS A 1 70 ? 4.602 -3.216 10.783 1.00 94.50 70 HIS A O 1
ATOM 580 N N . SER A 1 71 ? 5.261 -3.136 8.640 1.00 94.06 71 SER A N 1
ATOM 581 C CA . SER A 1 71 ? 6.524 -2.427 8.862 1.00 94.06 71 SER A CA 1
ATOM 582 C C . SER A 1 71 ? 6.951 -1.673 7.590 1.00 94.06 71 SER A C 1
ATOM 584 O O . SER A 1 71 ? 7.883 -2.094 6.902 1.00 94.06 71 SER A O 1
ATOM 586 N N . PRO A 1 72 ? 6.274 -0.562 7.228 1.00 91.88 72 PRO A N 1
ATOM 587 C CA . PRO A 1 72 ? 6.416 0.028 5.891 1.00 91.88 72 PRO A CA 1
ATOM 588 C C . PRO A 1 72 ? 7.773 0.676 5.636 1.00 91.88 72 PRO A C 1
ATOM 590 O O . PRO A 1 72 ? 8.183 0.855 4.493 1.00 91.88 72 PRO A O 1
ATOM 593 N N . ARG A 1 73 ? 8.479 1.077 6.691 1.00 91.81 73 ARG A N 1
ATOM 594 C CA . ARG A 1 73 ? 9.783 1.720 6.563 1.00 91.81 73 ARG A CA 1
ATOM 595 C C . ARG A 1 73 ? 10.819 0.695 6.101 1.00 91.81 73 ARG A C 1
ATOM 597 O O . ARG A 1 73 ? 11.003 -0.325 6.752 1.00 91.81 73 ARG A O 1
ATOM 604 N N . PHE A 1 74 ? 11.539 1.005 5.024 1.00 89.94 74 PHE A N 1
ATOM 605 C CA . PHE A 1 74 ? 12.711 0.222 4.640 1.00 89.94 74 PHE A CA 1
ATOM 606 C C . PHE A 1 74 ? 13.811 0.338 5.693 1.00 89.94 74 PHE A C 1
ATOM 608 O O . PHE A 1 74 ? 14.070 1.424 6.225 1.00 89.94 74 PHE A O 1
ATOM 615 N N . GLU A 1 75 ? 14.483 -0.776 5.965 1.00 89.25 75 GLU A N 1
ATOM 616 C CA . GLU A 1 75 ? 15.656 -0.775 6.826 1.00 89.25 75 GLU A CA 1
ATOM 617 C C . GLU A 1 75 ? 16.811 0.000 6.193 1.00 89.25 75 GLU A C 1
ATOM 619 O O . GLU A 1 75 ? 16.947 0.106 4.968 1.00 89.25 75 GLU A O 1
ATOM 624 N N . LYS A 1 76 ? 17.667 0.556 7.052 1.00 89.50 76 LYS A N 1
ATOM 625 C CA . LYS A 1 76 ? 18.895 1.195 6.596 1.00 89.50 76 LYS A CA 1
ATOM 626 C C . LYS A 1 76 ? 19.799 0.106 6.024 1.00 89.50 76 LYS A C 1
ATOM 628 O O . LYS A 1 76 ? 20.219 -0.789 6.745 1.00 89.50 76 LYS A O 1
ATOM 633 N N . ARG A 1 77 ? 20.130 0.222 4.743 1.00 84.75 77 ARG A N 1
ATOM 634 C CA . ARG A 1 77 ? 21.074 -0.664 4.061 1.00 84.75 77 ARG A CA 1
ATOM 635 C C . ARG A 1 77 ? 22.129 0.152 3.334 1.00 84.75 77 ARG A C 1
ATOM 637 O O . ARG A 1 77 ? 21.868 1.293 2.948 1.00 84.75 77 ARG A O 1
ATOM 644 N N . PHE A 1 78 ? 23.308 -0.430 3.143 1.00 84.31 78 PHE A N 1
ATOM 645 C CA . PHE A 1 78 ? 24.299 0.149 2.244 1.00 84.31 78 PHE A CA 1
ATOM 646 C C . PHE A 1 78 ? 23.729 0.215 0.817 1.00 84.31 78 PHE A C 1
ATOM 648 O O . PHE A 1 78 ? 22.916 -0.641 0.446 1.00 84.31 78 PHE A O 1
ATOM 655 N N . PRO A 1 79 ? 24.088 1.240 0.023 1.00 81.19 79 PRO A N 1
ATOM 656 C CA . PRO A 1 79 ? 23.650 1.317 -1.362 1.00 81.19 79 PRO A CA 1
ATOM 657 C C . PRO A 1 79 ? 24.085 0.054 -2.114 1.00 81.19 79 PRO A C 1
ATOM 659 O O . PRO A 1 79 ? 25.204 -0.422 -1.948 1.00 81.19 79 PRO A O 1
ATOM 662 N N . ALA A 1 80 ? 23.173 -0.499 -2.921 1.00 77.25 80 ALA A N 1
ATOM 663 C CA . ALA A 1 80 ? 23.410 -1.747 -3.654 1.00 77.25 80 ALA A CA 1
ATOM 664 C C . ALA A 1 80 ? 24.559 -1.618 -4.666 1.00 77.25 80 ALA A C 1
ATOM 666 O O . ALA A 1 80 ? 25.217 -2.599 -4.994 1.00 77.25 80 ALA A O 1
ATOM 667 N N . THR A 1 81 ? 24.810 -0.397 -5.130 1.00 76.44 81 THR A N 1
ATOM 668 C CA . THR A 1 81 ? 25.956 -0.034 -5.952 1.00 76.44 81 THR A CA 1
ATOM 669 C C . THR A 1 81 ? 26.699 1.095 -5.253 1.00 76.44 81 THR A C 1
ATOM 671 O O . THR A 1 81 ? 26.122 2.152 -4.992 1.00 76.44 81 THR A O 1
ATOM 674 N N . TYR A 1 82 ? 27.972 0.872 -4.935 1.00 71.94 82 TYR A N 1
ATOM 675 C CA . TYR A 1 82 ? 28.875 1.945 -4.538 1.00 71.94 82 TYR A CA 1
ATOM 676 C C . TYR A 1 82 ? 29.221 2.751 -5.792 1.00 71.94 82 TYR A C 1
ATOM 678 O O . TYR A 1 82 ? 29.952 2.271 -6.656 1.00 71.94 82 TYR A O 1
ATOM 686 N N . SER A 1 83 ? 28.660 3.950 -5.922 1.00 68.75 83 SER A N 1
ATOM 687 C CA . SER A 1 83 ? 29.144 4.909 -6.910 1.00 68.75 83 SER A CA 1
ATOM 688 C C . SER A 1 83 ? 30.432 5.512 -6.360 1.00 68.75 83 SER A C 1
ATOM 690 O O . SER A 1 83 ? 30.393 6.186 -5.329 1.00 68.75 83 SER A O 1
ATOM 692 N N . VAL A 1 84 ? 31.564 5.251 -7.017 1.00 75.00 84 VAL A N 1
ATOM 693 C CA . VAL A 1 84 ? 32.803 5.992 -6.740 1.00 75.00 84 VAL A CA 1
ATOM 694 C C . VAL A 1 84 ? 32.534 7.496 -6.901 1.00 75.00 84 VAL A C 1
ATOM 696 O O . VAL A 1 84 ? 31.704 7.865 -7.741 1.00 75.00 84 VAL A O 1
ATOM 699 N N . PRO A 1 85 ? 33.175 8.365 -6.099 1.00 76.62 85 PRO A N 1
ATOM 700 C CA . PRO A 1 85 ? 33.083 9.806 -6.295 1.00 76.62 85 PRO A CA 1
ATOM 701 C C . PRO A 1 85 ? 33.391 10.167 -7.752 1.00 76.62 85 PRO A C 1
ATOM 703 O O . PRO A 1 85 ? 34.343 9.646 -8.329 1.00 76.62 85 PRO A O 1
ATOM 706 N N . ILE A 1 86 ? 32.557 11.020 -8.342 1.00 74.19 86 ILE A N 1
ATOM 707 C CA . ILE A 1 86 ? 32.837 11.639 -9.639 1.00 74.19 86 ILE A CA 1
ATOM 708 C C . ILE A 1 86 ? 33.772 12.811 -9.337 1.00 74.19 86 ILE A C 1
ATOM 710 O O . ILE A 1 86 ? 33.380 13.685 -8.561 1.00 74.19 86 ILE A O 1
ATOM 714 N N . GLU A 1 87 ? 35.002 12.763 -9.854 1.00 63.59 87 GLU A N 1
ATOM 715 C CA . GLU A 1 87 ? 35.958 13.881 -9.790 1.00 63.59 87 GLU A CA 1
ATOM 716 C C . GLU A 1 87 ? 35.446 15.114 -10.545 1.00 63.59 87 GLU A C 1
ATOM 718 O O . GLU A 1 87 ? 34.801 14.939 -11.609 1.00 63.59 87 GLU A O 1
#

Sequence (87 aa):
TCIDCHHPEKRDYLEDKKGRKIDFDHSYQLCGQCHFRQKRDWLGGAHGKRVTNWAGDRVVFNCTTCHNPHSPRFEKRFPATYSVPIE

Radius of gyration: 16.22 Å; chains: 1; bounding box: 51×22×39 Å